Protein AF-A0A921LMW5-F1 (afdb_monomer_lite)

Secondary structure (DSSP, 8-state):
--GGG-EEEEEEE--GGGHHHHHHHHHHHHHHHHHHHHHTS-SSSEEEEEEEE-SHHHHHHHHHHHHH-TTEEEEEEE-SS---GGGTHHHHHH--S-EEE----S-SS--SS--

Foldseek 3Di:
DALQLAEEEEEEADACVVPDVVQVVSLVLSQVVQVVVQVVVPDRYGYHYDDHDHALVVLLVVQVVLVPDPRHQYYEYEHQDDHPCVSNVNSVVSHPHDYHYDDDYSDPDDDPPDD

Organism: NCBI:txid214851

Radius of gyration: 14.69 Å; chains: 1; bounding box: 36×34×36 Å

Sequence (115 aa):
MRMQDYEFWFVVGSQFLYGPEVLETVAKRAAEMTEVLNASGNLPCKIVYKVTAKTNKEIADVVREANYDPRCAGIITWCHTFSPSKMWINGFVDLQKPYCHFATQYNREIPNEEI

Structure (mmCIF, N/CA/C/O backbone):
data_AF-A0A921LMW5-F1
#
_entry.id   AF-A0A921LMW5-F1
#
loop_
_atom_site.group_PDB
_atom_site.id
_atom_site.type_symbol
_atom_site.label_atom_id
_atom_site.label_alt_id
_atom_site.label_comp_id
_atom_site.label_asym_id
_atom_site.label_entity_id
_atom_site.label_seq_id
_atom_site.pdbx_PDB_ins_code
_atom_site.Cartn_x
_atom_site.Cartn_y
_atom_site.Cartn_z
_atom_site.occupancy
_atom_site.B_iso_or_equiv
_atom_site.auth_seq_id
_atom_site.auth_comp_id
_atom_site.auth_asym_id
_atom_site.auth_atom_id
_atom_site.pdbx_PDB_model_num
ATOM 1 N N . MET A 1 1 ? -16.188 -1.605 19.936 1.00 71.06 1 MET A N 1
ATOM 2 C CA . MET A 1 1 ? -15.777 -2.484 18.821 1.00 71.06 1 MET A CA 1
ATOM 3 C C . MET A 1 1 ? -14.735 -3.449 19.353 1.00 71.06 1 MET A C 1
ATOM 5 O O . MET A 1 1 ? -13.924 -3.040 20.180 1.00 71.06 1 MET A O 1
ATOM 9 N N . ARG A 1 2 ? -14.802 -4.719 18.960 1.00 89.38 2 ARG A N 1
ATOM 10 C CA . ARG A 1 2 ? -13.756 -5.714 19.234 1.00 89.38 2 ARG A CA 1
ATOM 11 C C . ARG A 1 2 ? -12.655 -5.570 18.186 1.00 89.38 2 ARG A C 1
ATOM 13 O O . ARG A 1 2 ? -12.900 -5.026 17.116 1.00 89.38 2 ARG A O 1
ATOM 20 N N . MET A 1 3 ? -11.459 -6.086 18.469 1.00 90.25 3 MET A N 1
ATOM 21 C CA . MET A 1 3 ? -10.329 -5.992 17.534 1.00 90.25 3 MET A CA 1
ATOM 22 C C . MET A 1 3 ? -10.657 -6.597 16.158 1.00 90.25 3 MET A C 1
ATOM 24 O O . MET A 1 3 ? -10.264 -6.046 15.140 1.00 90.25 3 MET A O 1
ATOM 28 N N . GLN A 1 4 ? -11.467 -7.658 16.114 1.00 92.06 4 GLN A N 1
ATOM 29 C CA . GLN A 1 4 ? -11.874 -8.316 14.867 1.00 92.06 4 GLN A CA 1
ATOM 30 C C . GLN A 1 4 ? -12.810 -7.468 13.987 1.00 92.06 4 GLN A C 1
ATOM 32 O O . GLN A 1 4 ? -12.991 -7.794 12.817 1.00 92.06 4 GLN A O 1
ATOM 37 N N . ASP A 1 5 ? -13.403 -6.401 14.534 1.00 94.31 5 ASP A N 1
ATOM 38 C CA . ASP A 1 5 ? -14.272 -5.484 13.787 1.00 94.31 5 ASP A CA 1
ATOM 39 C C . ASP A 1 5 ? -13.455 -4.412 13.022 1.00 94.31 5 ASP A C 1
ATOM 41 O O . ASP A 1 5 ? -14.027 -3.631 12.258 1.00 94.31 5 ASP A O 1
ATOM 45 N N . TYR A 1 6 ? -12.135 -4.358 13.244 1.00 97.75 6 TYR A N 1
ATOM 46 C CA . TYR A 1 6 ? -11.202 -3.447 12.583 1.00 97.75 6 TYR A CA 1
ATOM 47 C C . TYR A 1 6 ? -10.441 -4.115 11.432 1.00 97.75 6 TYR A C 1
ATOM 49 O O . TYR A 1 6 ? -10.390 -5.338 11.295 1.00 97.75 6 TYR A O 1
ATOM 57 N N . GLU A 1 7 ? -9.820 -3.279 10.608 1.00 97.94 7 GLU A N 1
ATOM 58 C CA . GLU A 1 7 ? -9.005 -3.669 9.464 1.00 97.94 7 GLU A CA 1
ATOM 59 C C . GLU A 1 7 ? -7.742 -2.801 9.407 1.00 97.94 7 GLU A C 1
ATOM 61 O O . GLU A 1 7 ? -7.799 -1.5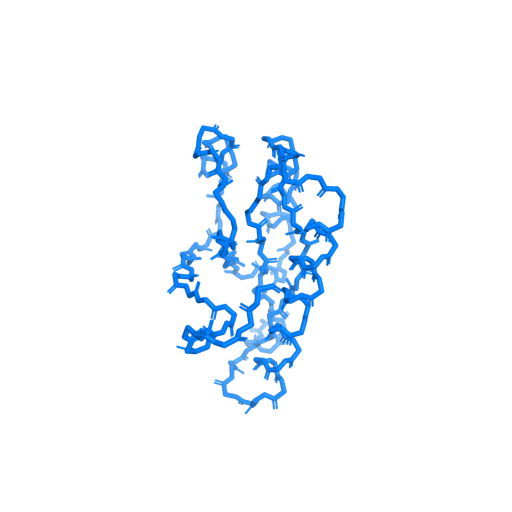91 9.658 1.00 97.94 7 GLU A O 1
ATOM 66 N N . PHE A 1 8 ? -6.614 -3.394 9.019 1.00 98.38 8 PHE A N 1
ATOM 67 C CA . PHE A 1 8 ? -5.426 -2.647 8.598 1.00 98.38 8 PHE A CA 1
ATOM 68 C C . PHE A 1 8 ? -5.363 -2.586 7.078 1.00 98.38 8 PHE A C 1
ATOM 70 O O . PHE A 1 8 ? -5.542 -3.592 6.394 1.00 98.38 8 PHE A O 1
ATOM 77 N N . TRP A 1 9 ? -5.109 -1.405 6.529 1.00 98.75 9 TRP A N 1
ATOM 78 C CA . TRP A 1 9 ? -5.079 -1.208 5.084 1.00 98.75 9 TRP A CA 1
ATOM 79 C C . TRP A 1 9 ? -3.669 -1.384 4.546 1.00 98.75 9 TRP A C 1
ATOM 81 O O . TRP A 1 9 ? -2.753 -0.688 4.970 1.00 98.75 9 TRP A O 1
ATOM 91 N N . PHE A 1 10 ? -3.505 -2.297 3.595 1.00 98.75 10 PHE A N 1
ATOM 92 C CA . PHE A 1 10 ? -2.241 -2.557 2.923 1.00 98.75 10 PHE A CA 1
ATOM 93 C C . PHE A 1 10 ? -2.160 -1.752 1.627 1.00 98.75 10 PHE A C 1
ATOM 95 O O . PHE A 1 10 ? -2.922 -1.978 0.680 1.00 98.75 10 PHE A O 1
ATOM 102 N N . VAL A 1 11 ? -1.248 -0.781 1.605 1.00 98.62 11 VAL A N 1
ATOM 103 C CA . VAL A 1 11 ? -1.040 0.155 0.494 1.00 98.62 11 VAL A CA 1
ATOM 104 C C . VAL A 1 11 ? 0.349 -0.075 -0.089 1.00 98.62 11 VAL A C 1
ATOM 106 O O . VAL A 1 11 ? 1.359 0.052 0.601 1.00 98.62 11 VAL A O 1
ATOM 109 N N . VAL A 1 12 ? 0.414 -0.403 -1.375 1.00 98.56 12 VAL A N 1
ATOM 110 C CA . VAL A 1 12 ? 1.674 -0.742 -2.042 1.00 98.56 12 VAL A CA 1
ATOM 111 C C . VAL A 1 12 ? 2.189 0.440 -2.847 1.00 98.56 12 VAL A C 1
ATOM 113 O O . VAL A 1 12 ? 1.436 1.073 -3.582 1.00 98.56 12 VAL A O 1
ATOM 116 N N . GLY A 1 13 ? 3.474 0.754 -2.709 1.00 97.94 13 GLY A N 1
ATOM 117 C CA . GLY A 1 13 ? 4.127 1.834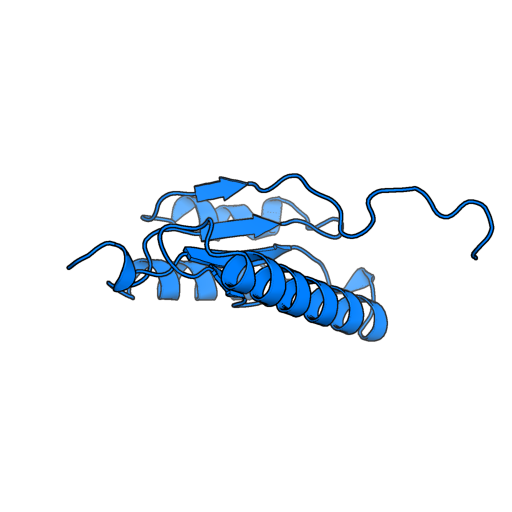 -3.442 1.00 97.94 13 GLY A CA 1
ATOM 118 C C . GLY A 1 13 ? 4.751 1.383 -4.757 1.00 97.94 13 GLY A C 1
ATOM 119 O O . GLY A 1 13 ? 5.516 0.416 -4.797 1.00 97.94 13 GLY A O 1
ATOM 120 N N . SER A 1 14 ? 4.466 2.126 -5.827 1.00 97.75 14 SER A N 1
ATOM 121 C CA . SER A 1 14 ? 5.118 1.986 -7.130 1.00 97.75 14 SER A CA 1
ATOM 122 C C . SER A 1 14 ? 5.153 3.320 -7.900 1.00 97.75 14 SER A C 1
ATOM 124 O O . SER A 1 14 ? 5.043 4.389 -7.292 1.00 97.75 14 SER A O 1
ATOM 126 N N . GLN A 1 15 ? 5.365 3.265 -9.218 1.00 96.94 15 GLN A N 1
ATOM 127 C CA . GLN A 1 15 ? 5.340 4.382 -10.171 1.00 96.94 15 GLN A CA 1
ATOM 128 C C . GLN A 1 15 ? 5.082 3.865 -11.598 1.00 96.94 15 GLN A C 1
ATOM 130 O O . GLN A 1 15 ? 5.376 2.715 -11.916 1.00 96.94 15 GLN A O 1
ATOM 135 N N . PHE A 1 16 ? 4.586 4.727 -12.488 1.00 95.81 16 PHE A N 1
ATOM 136 C CA . PHE A 1 16 ? 4.241 4.334 -13.863 1.00 95.81 16 PHE A CA 1
ATOM 137 C C . PHE A 1 16 ? 5.427 3.934 -14.748 1.00 95.81 16 PHE A C 1
ATOM 139 O O . PHE A 1 16 ? 5.221 3.241 -15.740 1.00 95.81 16 PHE A O 1
ATOM 146 N N . LEU A 1 17 ? 6.659 4.320 -14.392 1.00 96.81 17 LEU A N 1
ATOM 147 C CA . LEU A 1 17 ? 7.861 4.001 -15.176 1.00 96.81 17 LEU A CA 1
ATOM 148 C C . LEU A 1 17 ? 8.100 2.493 -15.351 1.00 96.81 17 LEU A C 1
ATOM 150 O O . LEU A 1 17 ? 8.817 2.100 -16.263 1.00 96.81 17 LEU A O 1
ATOM 154 N N . TYR A 1 18 ? 7.499 1.659 -14.501 1.00 94.75 18 TYR A N 1
ATOM 155 C CA . TYR A 1 18 ? 7.637 0.206 -14.566 1.00 94.75 18 TYR A CA 1
ATOM 156 C C . TYR A 1 18 ? 6.739 -0.473 -15.610 1.00 94.75 18 TYR A C 1
ATOM 158 O O . TYR A 1 18 ? 6.938 -1.648 -15.898 1.00 94.75 18 TYR A O 1
ATOM 166 N N . GLY A 1 19 ? 5.774 0.243 -16.194 1.00 96.75 19 GLY A N 1
ATOM 167 C CA . GLY A 1 19 ? 4.851 -0.322 -17.177 1.00 96.75 19 GLY A CA 1
ATOM 168 C C . GLY A 1 19 ? 3.737 -1.195 -16.570 1.00 96.75 19 GLY A C 1
ATOM 169 O O . GLY A 1 19 ? 3.790 -1.573 -15.397 1.00 96.75 19 GLY A O 1
ATOM 170 N N . PRO A 1 20 ? 2.684 -1.485 -17.353 1.00 96.56 20 PRO A N 1
ATOM 171 C CA . PRO A 1 20 ? 1.473 -2.141 -16.860 1.00 96.56 20 PRO A CA 1
ATOM 172 C C . PRO A 1 20 ? 1.714 -3.571 -16.356 1.00 96.56 20 PRO A C 1
ATOM 174 O O . PRO A 1 20 ? 1.240 -3.902 -15.276 1.00 96.56 20 PRO A O 1
ATOM 177 N N . GLU A 1 21 ? 2.511 -4.380 -17.058 1.00 97.25 21 GLU A N 1
ATOM 178 C CA . GLU A 1 21 ? 2.774 -5.784 -16.690 1.00 97.25 21 GLU A CA 1
AT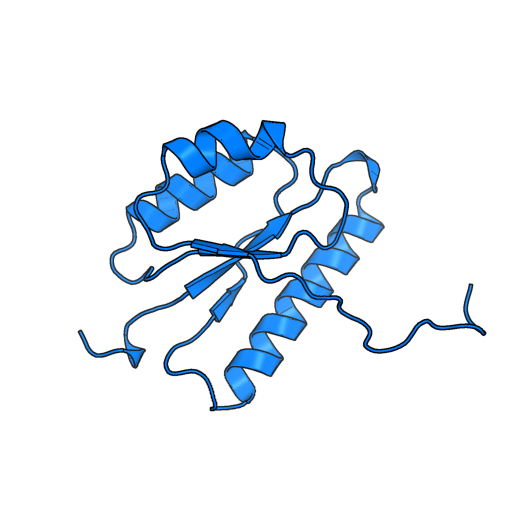OM 179 C C . GLU A 1 21 ? 3.445 -5.918 -15.311 1.00 97.25 21 GLU A C 1
ATOM 181 O O . GLU A 1 21 ? 3.080 -6.766 -14.487 1.00 97.25 21 GLU A O 1
ATOM 186 N N . VAL A 1 22 ? 4.401 -5.031 -15.007 1.00 96.12 22 VAL A N 1
ATOM 187 C CA . VAL A 1 22 ? 5.055 -4.999 -13.691 1.00 96.12 22 VAL A CA 1
ATOM 188 C C . VAL A 1 22 ? 4.068 -4.549 -12.618 1.00 96.12 22 VAL A C 1
ATOM 190 O O . VAL A 1 22 ? 4.035 -5.129 -11.534 1.00 96.12 22 VAL A O 1
ATOM 193 N N . LEU A 1 23 ? 3.232 -3.548 -12.905 1.00 97.19 23 LEU A N 1
ATOM 194 C CA . LEU A 1 23 ? 2.220 -3.062 -11.964 1.00 97.19 23 LEU A CA 1
ATOM 195 C C . LEU A 1 23 ? 1.153 -4.124 -11.661 1.00 97.19 23 LEU A C 1
ATOM 197 O O . LEU A 1 23 ? 0.727 -4.240 -10.511 1.00 97.19 23 LEU A O 1
ATOM 201 N N . GLU A 1 24 ? 0.758 -4.922 -12.652 1.00 97.56 24 GLU A N 1
ATOM 202 C CA . GLU A 1 24 ? -0.130 -6.076 -12.476 1.00 97.56 24 GLU A CA 1
ATOM 203 C C . GLU A 1 24 ? 0.519 -7.153 -11.605 1.00 97.56 24 GLU A C 1
ATOM 205 O O . GLU A 1 24 ? -0.103 -7.652 -10.665 1.00 97.56 24 GLU A O 1
ATOM 210 N N . THR A 1 25 ? 1.798 -7.454 -11.844 1.00 97.69 25 THR A N 1
ATOM 211 C CA . THR A 1 25 ? 2.564 -8.404 -11.024 1.00 97.69 25 THR A CA 1
ATOM 212 C C . THR A 1 25 ? 2.657 -7.941 -9.569 1.00 97.69 25 THR A C 1
ATOM 214 O O . THR A 1 25 ? 2.419 -8.725 -8.649 1.00 97.69 25 THR A O 1
ATOM 217 N N . VAL A 1 26 ? 2.956 -6.659 -9.341 1.00 97.62 26 VAL A N 1
ATOM 218 C CA . VAL A 1 26 ? 3.015 -6.060 -7.999 1.00 97.62 26 VAL A CA 1
ATOM 219 C C . VAL A 1 26 ? 1.655 -6.150 -7.305 1.00 97.62 26 VAL A C 1
ATOM 221 O O . VAL A 1 26 ? 1.593 -6.563 -6.146 1.00 97.62 26 VAL A O 1
ATOM 224 N N . ALA A 1 27 ? 0.565 -5.827 -8.007 1.00 97.88 27 ALA A N 1
ATOM 225 C CA . ALA A 1 27 ? -0.786 -5.916 -7.462 1.00 97.88 27 ALA A CA 1
ATOM 226 C C . ALA A 1 27 ? -1.175 -7.359 -7.100 1.00 97.88 27 ALA A C 1
ATOM 228 O O . ALA A 1 27 ? -1.740 -7.587 -6.030 1.00 97.88 27 ALA A O 1
ATOM 229 N N . LYS A 1 28 ? -0.828 -8.336 -7.950 1.00 98.31 28 LYS A N 1
ATOM 230 C CA . LYS A 1 28 ? -1.066 -9.763 -7.689 1.00 98.31 28 LYS A CA 1
ATOM 231 C C . LYS A 1 28 ? -0.326 -10.231 -6.436 1.00 98.31 28 LYS A C 1
ATOM 233 O O . LYS A 1 28 ? -0.937 -10.831 -5.557 1.00 98.31 28 LYS A O 1
ATOM 238 N N . ARG A 1 29 ? 0.965 -9.904 -6.325 1.00 98.19 29 ARG A N 1
ATOM 239 C CA . ARG A 1 29 ? 1.793 -10.247 -5.157 1.00 98.19 29 ARG A CA 1
ATOM 240 C C . ARG A 1 29 ? 1.263 -9.612 -3.874 1.00 98.19 29 ARG A C 1
ATOM 242 O O . ARG A 1 29 ? 1.226 -10.264 -2.839 1.00 98.19 29 ARG A O 1
ATOM 249 N N . ALA A 1 30 ? 0.820 -8.358 -3.943 1.00 98.25 30 ALA A N 1
ATOM 250 C CA . ALA A 1 30 ? 0.226 -7.663 -2.806 1.00 98.25 30 ALA A CA 1
ATOM 251 C C . ALA A 1 30 ? -1.049 -8.354 -2.303 1.00 98.25 30 ALA A C 1
ATOM 253 O O . ALA A 1 30 ? -1.194 -8.562 -1.099 1.00 98.25 30 ALA A O 1
ATOM 254 N N . ALA A 1 31 ? -1.947 -8.728 -3.220 1.00 98.31 31 ALA A N 1
ATOM 255 C CA . ALA A 1 31 ? -3.174 -9.442 -2.886 1.00 98.31 31 ALA A CA 1
ATOM 256 C C . ALA A 1 31 ? -2.862 -10.796 -2.230 1.00 98.31 31 ALA A C 1
ATOM 258 O O . ALA A 1 31 ? -3.310 -11.046 -1.110 1.00 98.31 31 ALA A O 1
ATOM 259 N N . GLU A 1 32 ? -2.003 -11.601 -2.860 1.00 98.38 32 GLU A N 1
ATOM 260 C CA . GLU A 1 32 ? -1.575 -12.906 -2.345 1.00 98.38 32 GLU A CA 1
ATOM 261 C C . GLU A 1 32 ? -0.956 -12.799 -0.943 1.00 98.38 32 GLU A C 1
ATOM 263 O O . GLU A 1 32 ? -1.330 -13.541 -0.037 1.00 98.38 32 GLU A O 1
ATOM 268 N N . MET A 1 33 ? -0.062 -11.829 -0.717 1.00 97.94 33 MET A N 1
ATOM 269 C CA . MET A 1 33 ? 0.531 -11.603 0.604 1.00 97.94 33 MET A CA 1
ATOM 270 C C . MET A 1 33 ? -0.533 -11.315 1.664 1.00 97.94 33 MET A C 1
ATOM 272 O O . MET A 1 33 ? -0.468 -11.875 2.758 1.00 97.94 33 MET A O 1
ATOM 276 N N . 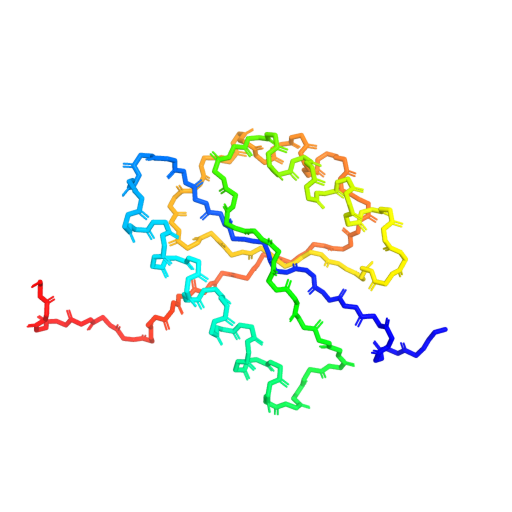THR A 1 34 ? -1.522 -10.466 1.365 1.00 97.56 34 THR A N 1
ATOM 277 C CA . THR A 1 34 ? -2.597 -10.181 2.327 1.00 97.56 34 THR A CA 1
ATOM 278 C C . THR A 1 34 ? -3.481 -11.396 2.595 1.00 97.56 34 THR A C 1
ATOM 280 O O . THR A 1 34 ? -3.861 -11.617 3.743 1.00 97.56 34 THR A O 1
ATOM 283 N N . GLU A 1 35 ? -3.762 -12.221 1.585 1.00 98.06 35 GLU A N 1
ATOM 284 C CA . GLU A 1 35 ? -4.518 -13.467 1.747 1.00 98.06 35 GLU A CA 1
ATOM 285 C C . GLU A 1 35 ? -3.780 -14.456 2.651 1.00 98.06 35 GLU A C 1
ATOM 287 O O . GLU A 1 35 ? -4.352 -14.929 3.634 1.00 98.06 35 GLU A O 1
ATOM 292 N N . VAL A 1 36 ? -2.496 -14.707 2.383 1.00 97.75 36 VAL A N 1
ATOM 293 C CA . VAL A 1 36 ? -1.660 -15.620 3.178 1.00 97.75 36 VAL A CA 1
ATOM 294 C C . VAL A 1 36 ? -1.519 -15.126 4.620 1.00 97.75 36 VAL A C 1
ATOM 296 O O . VAL A 1 36 ? -1.684 -15.903 5.564 1.00 97.75 36 VAL A O 1
ATOM 299 N N . LEU A 1 37 ? -1.262 -13.829 4.816 1.00 96.94 37 LEU A N 1
ATOM 300 C CA . LEU A 1 37 ? -1.151 -13.234 6.151 1.00 96.94 37 LEU A CA 1
ATOM 301 C C . LEU A 1 37 ? -2.459 -13.363 6.940 1.00 96.94 37 LEU A C 1
ATOM 303 O O . LEU A 1 37 ? -2.426 -13.732 8.114 1.00 96.94 37 LEU A O 1
ATOM 307 N N . ASN A 1 38 ? -3.606 -13.128 6.301 1.00 97.56 38 ASN A N 1
ATOM 308 C CA . ASN A 1 38 ? -4.915 -13.299 6.933 1.00 97.56 38 ASN A CA 1
ATOM 309 C C . ASN A 1 38 ? -5.224 -14.767 7.252 1.00 97.56 38 ASN A C 1
ATOM 311 O O . ASN A 1 38 ? -5.732 -15.064 8.333 1.00 97.56 38 ASN A O 1
ATOM 315 N N . ALA A 1 39 ? -4.895 -15.689 6.343 1.00 97.56 39 ALA A N 1
ATOM 316 C CA . ALA A 1 39 ? -5.118 -17.122 6.523 1.00 97.56 39 ALA A CA 1
ATOM 317 C C . ALA A 1 39 ? -4.250 -17.732 7.636 1.00 97.56 39 ALA A C 1
ATOM 319 O O . ALA A 1 39 ? -4.602 -18.776 8.180 1.00 97.56 39 ALA A O 1
ATOM 320 N N . SER A 1 40 ? -3.146 -17.075 8.014 1.00 96.25 40 SER A N 1
ATOM 321 C CA . SER A 1 40 ? -2.250 -17.553 9.074 1.00 96.25 40 SER A CA 1
ATOM 322 C C . SER A 1 40 ? -2.910 -17.670 10.453 1.00 96.25 40 SER A C 1
ATOM 324 O O . SER A 1 40 ? -2.396 -18.386 11.307 1.00 96.25 40 SER A O 1
ATOM 326 N N . GLY A 1 41 ? -4.003 -16.936 10.706 1.00 93.00 41 GLY A N 1
ATOM 327 C CA . GLY A 1 41 ? -4.666 -16.884 12.015 1.00 93.00 41 GLY A CA 1
ATOM 328 C C . GLY A 1 41 ? -3.861 -16.184 13.121 1.00 93.00 41 GLY A C 1
ATOM 329 O O . GLY A 1 41 ? -4.350 -16.053 14.239 1.00 93.00 41 GLY A O 1
ATOM 330 N N . ASN A 1 42 ? -2.652 -15.700 12.818 1.00 95.06 42 ASN A N 1
ATOM 331 C CA . ASN A 1 42 ? -1.752 -15.071 13.790 1.00 95.06 42 ASN A CA 1
ATOM 332 C C . ASN A 1 42 ? -2.031 -13.577 13.995 1.00 95.06 42 ASN A C 1
ATOM 334 O O . ASN A 1 42 ? -1.469 -12.956 14.898 1.00 95.06 42 ASN A O 1
ATOM 338 N N . LEU A 1 43 ? -2.864 -12.981 13.140 1.00 94.50 43 LEU A N 1
ATOM 339 C CA . LEU A 1 43 ? -3.177 -11.561 13.184 1.00 94.50 43 LEU A CA 1
ATOM 340 C C . LEU A 1 43 ? -4.465 -11.311 13.979 1.00 94.50 43 LEU A C 1
ATOM 342 O O . LEU A 1 43 ? -5.451 -12.025 13.802 1.00 94.50 43 LEU A O 1
ATOM 346 N N . PRO A 1 44 ? -4.502 -10.269 14.828 1.00 93.44 44 PRO A N 1
ATOM 347 C CA . PRO A 1 44 ? -5.662 -9.990 15.674 1.00 93.44 44 PRO A CA 1
ATOM 348 C C . PRO A 1 44 ? -6.857 -9.408 14.895 1.00 93.44 44 PRO A C 1
ATOM 350 O O . PRO A 1 44 ? -7.969 -9.347 15.425 1.00 93.44 44 PRO A O 1
ATOM 353 N N . CYS A 1 45 ? -6.628 -8.967 13.656 1.00 95.38 45 CYS A N 1
ATOM 354 C CA . CYS A 1 45 ? -7.627 -8.501 12.701 1.00 95.38 45 CYS A CA 1
ATOM 355 C C . CYS A 1 45 ? -7.086 -8.629 11.268 1.00 95.38 45 CYS A C 1
ATOM 357 O O . CYS A 1 45 ? -5.905 -8.926 11.069 1.00 95.38 45 CYS A O 1
ATOM 359 N N . LYS A 1 46 ? -7.952 -8.429 10.270 1.00 97.06 46 LYS A N 1
ATOM 360 C CA . LYS A 1 46 ? -7.592 -8.641 8.865 1.00 97.06 46 LYS A CA 1
ATOM 361 C C . LYS A 1 46 ? -6.802 -7.472 8.273 1.00 97.06 46 LYS A C 1
ATOM 363 O O . LYS A 1 46 ? -7.041 -6.304 8.588 1.00 97.06 46 LYS A O 1
ATOM 368 N N . ILE A 1 47 ? -5.915 -7.802 7.346 1.00 98.00 47 ILE A N 1
ATOM 369 C CA . ILE A 1 47 ? -5.215 -6.875 6.463 1.00 98.00 47 ILE A CA 1
ATOM 370 C C . ILE A 1 47 ? -5.951 -6.837 5.119 1.00 98.00 47 ILE A C 1
ATOM 372 O O . ILE A 1 47 ? -6.251 -7.881 4.545 1.00 98.00 47 ILE A O 1
ATOM 376 N N . VAL A 1 48 ? -6.237 -5.648 4.595 1.00 98.38 48 VAL A N 1
ATOM 377 C CA . VAL A 1 48 ? -6.972 -5.467 3.335 1.00 98.38 48 VAL A CA 1
ATOM 378 C C . VAL A 1 48 ? -6.104 -4.724 2.334 1.00 98.38 48 VAL A C 1
ATOM 380 O O . VAL A 1 48 ? -5.773 -3.559 2.548 1.00 98.38 48 VAL A O 1
ATOM 383 N N . TYR A 1 49 ? -5.750 -5.379 1.227 1.00 98.62 49 TYR A N 1
ATOM 384 C CA . TYR A 1 49 ? -5.093 -4.719 0.102 1.00 98.62 49 TYR A CA 1
ATOM 385 C C . TYR A 1 49 ? -6.022 -3.670 -0.521 1.00 98.62 49 TYR A C 1
ATOM 387 O O . TYR A 1 49 ? -7.161 -3.967 -0.884 1.00 98.62 49 TYR A O 1
ATOM 395 N N . LYS A 1 50 ? -5.541 -2.426 -0.619 1.00 98.44 50 LYS A N 1
ATOM 396 C CA . LYS A 1 50 ? -6.329 -1.289 -1.119 1.00 98.44 50 LYS A CA 1
ATOM 397 C C . LYS A 1 50 ? -5.922 -0.861 -2.515 1.00 98.44 50 LYS A C 1
ATOM 399 O O . LYS A 1 50 ? -6.776 -0.696 -3.378 1.00 98.44 50 LYS A O 1
ATOM 404 N N . VAL A 1 51 ? -4.630 -0.618 -2.717 1.00 98.00 51 VAL A N 1
ATOM 405 C CA . VAL A 1 51 ? -4.123 -0.048 -3.965 1.00 98.00 51 VAL A CA 1
ATOM 406 C C . VAL A 1 51 ? -2.621 -0.272 -4.092 1.00 98.00 51 VAL A C 1
ATOM 408 O O . VAL A 1 51 ? -1.888 -0.234 -3.102 1.00 98.00 51 VAL A O 1
ATOM 411 N N . THR A 1 52 ? -2.164 -0.455 -5.328 1.00 98.12 52 THR A N 1
ATOM 412 C CA . THR A 1 52 ? -0.779 -0.179 -5.721 1.00 98.12 52 THR A CA 1
ATOM 413 C C . THR A 1 52 ? -0.746 1.253 -6.237 1.00 98.12 52 THR A C 1
ATOM 415 O O . THR A 1 52 ? -1.202 1.510 -7.351 1.00 98.12 52 THR A O 1
ATOM 418 N N . ALA A 1 53 ? -0.303 2.193 -5.407 1.00 97.75 53 ALA A N 1
ATOM 419 C CA . ALA A 1 53 ? -0.317 3.621 -5.694 1.00 97.75 53 ALA A CA 1
ATOM 420 C C . ALA A 1 53 ? 0.915 4.038 -6.509 1.00 97.75 53 ALA A C 1
ATOM 422 O O . ALA A 1 53 ? 2.042 3.628 -6.219 1.00 97.75 53 ALA A O 1
ATOM 423 N N . LYS A 1 54 ? 0.693 4.870 -7.528 1.00 97.56 54 LYS A N 1
ATOM 424 C CA . LYS A 1 54 ? 1.710 5.359 -8.472 1.00 97.56 54 LYS A CA 1
ATOM 425 C C . LYS A 1 54 ? 1.770 6.885 -8.535 1.00 97.56 54 LYS A C 1
ATOM 427 O O . LYS A 1 54 ? 2.642 7.427 -9.208 1.00 97.56 54 LYS A O 1
ATOM 432 N N . THR A 1 55 ? 0.843 7.574 -7.870 1.00 97.81 55 THR A N 1
ATOM 433 C CA . THR A 1 55 ? 0.701 9.033 -7.890 1.00 97.81 55 THR A CA 1
ATOM 434 C C . THR A 1 55 ? 0.435 9.604 -6.503 1.00 97.81 55 THR A C 1
ATOM 436 O O . THR A 1 55 ? -0.124 8.937 -5.635 1.00 97.81 55 THR A O 1
ATOM 439 N N . ASN A 1 56 ? 0.757 10.889 -6.318 1.00 97.38 56 ASN A N 1
ATOM 440 C CA . ASN A 1 56 ? 0.397 11.636 -5.108 1.00 97.38 56 ASN A CA 1
ATOM 441 C C . ASN A 1 56 ? -1.122 11.629 -4.860 1.00 97.38 56 ASN A C 1
ATOM 443 O O . ASN A 1 56 ? -1.552 11.452 -3.725 1.00 97.38 56 ASN A O 1
ATOM 447 N N . LYS A 1 57 ? -1.931 11.735 -5.926 1.00 97.75 57 LYS A N 1
ATOM 448 C CA . LYS A 1 57 ? -3.394 11.716 -5.826 1.00 97.75 57 LYS A CA 1
ATOM 449 C C . LYS A 1 57 ? -3.928 10.387 -5.288 1.00 97.75 57 LYS A C 1
ATOM 451 O O . LYS A 1 57 ? -4.726 10.413 -4.362 1.00 97.75 57 LYS A O 1
ATOM 456 N N . GLU A 1 58 ? -3.478 9.249 -5.820 1.00 98.12 58 GLU A N 1
ATOM 457 C CA . GLU A 1 58 ? -3.904 7.929 -5.323 1.00 98.12 58 GLU A CA 1
ATOM 458 C C . GLU A 1 58 ? -3.540 7.740 -3.842 1.00 98.12 58 GLU A C 1
ATOM 460 O O . GLU A 1 58 ? -4.337 7.197 -3.079 1.00 98.12 58 GLU A O 1
ATOM 465 N N . ILE A 1 59 ? -2.363 8.224 -3.423 1.00 98.44 59 ILE A N 1
ATOM 466 C CA . ILE A 1 59 ? -1.922 8.171 -2.021 1.00 98.44 59 ILE A CA 1
ATOM 467 C C . ILE A 1 59 ? -2.804 9.071 -1.139 1.00 98.44 59 ILE A C 1
ATOM 469 O O . ILE A 1 59 ? -3.260 8.645 -0.080 1.00 98.44 59 ILE A O 1
ATOM 473 N N . ALA A 1 60 ? -3.076 10.304 -1.568 1.00 98.19 60 ALA A N 1
ATOM 474 C CA . ALA A 1 60 ? -3.938 11.225 -0.830 1.00 98.19 60 ALA A CA 1
ATOM 475 C C . ALA A 1 60 ? -5.379 10.696 -0.718 1.00 98.19 60 ALA A C 1
ATOM 477 O O . ALA A 1 60 ? -5.991 10.779 0.346 1.00 98.19 60 ALA A O 1
ATOM 478 N N . ASP A 1 61 ? -5.909 10.102 -1.790 1.00 98.44 61 ASP A N 1
ATOM 479 C CA . ASP A 1 61 ? -7.252 9.527 -1.809 1.00 98.44 61 ASP A CA 1
ATOM 480 C C . ASP A 1 61 ? -7.374 8.341 -0.841 1.00 98.44 61 ASP A C 1
ATOM 482 O O . ASP A 1 61 ? -8.310 8.318 -0.039 1.00 98.44 61 ASP A O 1
ATOM 486 N N . VAL A 1 62 ? -6.411 7.407 -0.834 1.00 98.50 62 VAL A N 1
ATOM 487 C CA . VAL A 1 62 ? -6.452 6.267 0.100 1.00 98.50 62 VAL A CA 1
ATOM 488 C C . VAL A 1 62 ? -6.266 6.703 1.554 1.00 98.50 62 VAL A C 1
ATOM 490 O O . VAL A 1 62 ? -6.916 6.145 2.435 1.00 98.50 62 VAL A O 1
A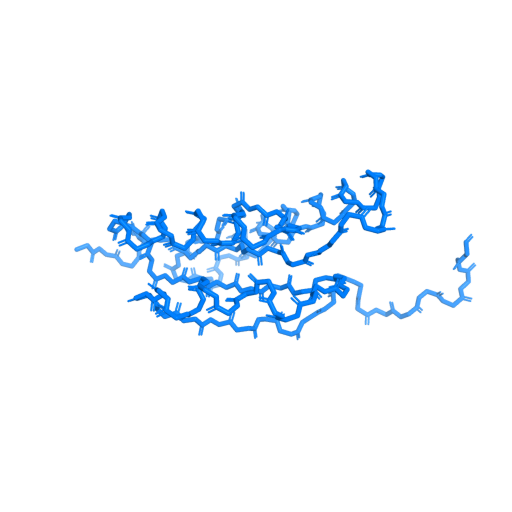TOM 493 N N . VAL A 1 63 ? -5.446 7.725 1.828 1.00 98.69 63 VAL A N 1
ATOM 494 C CA . VAL A 1 63 ? -5.316 8.288 3.183 1.00 98.69 63 VAL A CA 1
ATOM 495 C C . VAL A 1 63 ? -6.614 8.955 3.629 1.00 98.69 63 VAL A C 1
ATOM 497 O O . VAL A 1 63 ? -7.077 8.712 4.743 1.00 98.69 63 VAL A O 1
ATOM 500 N N . ARG A 1 64 ? -7.238 9.761 2.765 1.00 98.50 64 ARG A N 1
ATOM 501 C CA . ARG A 1 64 ? -8.525 10.405 3.056 1.00 98.50 64 ARG A CA 1
ATOM 502 C C . ARG A 1 64 ? -9.599 9.366 3.377 1.00 98.50 64 ARG A C 1
ATOM 504 O O . ARG A 1 64 ? -10.353 9.538 4.333 1.00 98.50 64 ARG A O 1
ATOM 511 N N . GLU A 1 65 ? -9.665 8.289 2.599 1.00 98.62 65 GLU A N 1
ATOM 512 C CA . GLU A 1 65 ? -10.573 7.170 2.859 1.00 98.62 65 GLU A CA 1
ATOM 513 C C . GLU A 1 65 ? -10.249 6.452 4.175 1.00 98.62 65 GLU A C 1
ATOM 515 O O . GLU A 1 65 ? -11.161 6.175 4.955 1.00 98.62 65 GLU A O 1
ATOM 520 N N . ALA A 1 66 ? -8.968 6.200 4.456 1.00 98.69 66 ALA A N 1
ATOM 521 C CA . ALA A 1 66 ? -8.529 5.551 5.687 1.00 98.69 66 ALA A CA 1
ATOM 522 C C . ALA A 1 66 ? -8.891 6.378 6.926 1.00 98.69 66 ALA A C 1
ATOM 524 O O . ALA A 1 66 ? -9.348 5.820 7.919 1.00 98.69 66 ALA A O 1
ATOM 525 N N . ASN A 1 67 ? -8.727 7.701 6.870 1.00 98.69 67 ASN A N 1
ATOM 526 C CA . ASN A 1 67 ? -9.109 8.600 7.957 1.00 98.69 67 ASN A CA 1
ATOM 527 C C . ASN A 1 67 ? -10.619 8.557 8.232 1.00 98.69 67 ASN A C 1
ATOM 529 O O . ASN A 1 67 ? -11.024 8.584 9.394 1.00 98.69 67 ASN A O 1
ATOM 533 N N . TYR A 1 68 ? -11.436 8.471 7.177 1.00 98.50 68 TYR A N 1
ATOM 534 C CA . TYR A 1 68 ? -12.894 8.503 7.282 1.00 98.50 68 TYR A CA 1
ATOM 535 C C . TYR A 1 68 ? -13.506 7.172 7.743 1.00 98.50 68 TYR A C 1
ATOM 537 O O . TYR A 1 68 ? -14.494 7.188 8.475 1.00 98.50 68 TYR A O 1
ATOM 545 N N . ASP A 1 69 ? -12.948 6.022 7.346 1.00 98.38 69 ASP A N 1
ATOM 546 C CA . ASP A 1 69 ? -13.514 4.719 7.719 1.00 98.38 69 ASP A CA 1
ATOM 547 C C . ASP A 1 69 ? -13.224 4.396 9.204 1.00 98.38 69 ASP A C 1
ATOM 549 O O . ASP A 1 69 ? -12.062 4.214 9.592 1.00 98.38 69 ASP A O 1
ATOM 553 N N . PRO A 1 70 ? -14.254 4.278 10.068 1.00 97.19 70 PRO A N 1
ATOM 554 C CA . PRO A 1 70 ? -14.058 3.954 11.480 1.00 97.19 70 PRO A CA 1
ATOM 555 C C . PRO A 1 70 ? -13.515 2.535 11.703 1.00 97.19 70 PRO A C 1
ATOM 557 O O . PRO A 1 70 ? -12.982 2.263 12.777 1.00 97.19 70 PRO A O 1
ATOM 560 N N . ARG A 1 71 ? -13.616 1.637 10.714 1.00 98.00 71 ARG A N 1
ATOM 561 C CA . ARG A 1 71 ? -13.044 0.282 10.768 1.00 98.00 71 ARG A CA 1
ATOM 562 C C . ARG A 1 71 ? -11.561 0.270 10.414 1.00 98.00 71 ARG A C 1
ATOM 564 O O . ARG A 1 71 ? -10.873 -0.674 10.784 1.00 98.00 71 ARG A O 1
ATOM 571 N N . CYS A 1 72 ? -11.047 1.299 9.735 1.00 98.31 72 CYS A N 1
ATOM 572 C CA . CYS A 1 72 ? -9.619 1.407 9.458 1.00 98.31 72 CYS A CA 1
ATOM 573 C C . CYS A 1 72 ? -8.864 1.773 10.745 1.00 98.31 72 CYS A C 1
ATOM 575 O O . CYS A 1 72 ? -8.986 2.888 11.275 1.00 98.31 72 CYS A O 1
ATOM 577 N N . ALA A 1 73 ? -8.086 0.815 11.249 1.00 98.00 73 ALA A N 1
ATOM 578 C CA . ALA A 1 73 ? -7.256 0.969 12.441 1.00 98.00 73 ALA A CA 1
ATOM 579 C C . ALA A 1 73 ? -5.843 1.486 12.130 1.00 98.00 73 ALA A C 1
ATOM 581 O O . ALA A 1 73 ? -5.145 1.923 13.042 1.00 98.00 73 ALA A O 1
ATOM 582 N N . GLY A 1 74 ? -5.418 1.464 10.866 1.00 98.38 74 GLY A N 1
ATOM 583 C CA . GLY A 1 74 ? -4.089 1.907 10.458 1.00 98.38 74 GLY A CA 1
ATOM 584 C C . GLY A 1 74 ? -3.758 1.547 9.016 1.00 98.38 74 GLY A C 1
ATOM 585 O O . GLY A 1 74 ? -4.433 0.724 8.393 1.00 98.38 74 GLY A O 1
ATOM 586 N N . ILE A 1 75 ? -2.686 2.149 8.507 1.00 98.69 75 ILE A N 1
ATOM 587 C CA . ILE A 1 75 ? -2.124 1.846 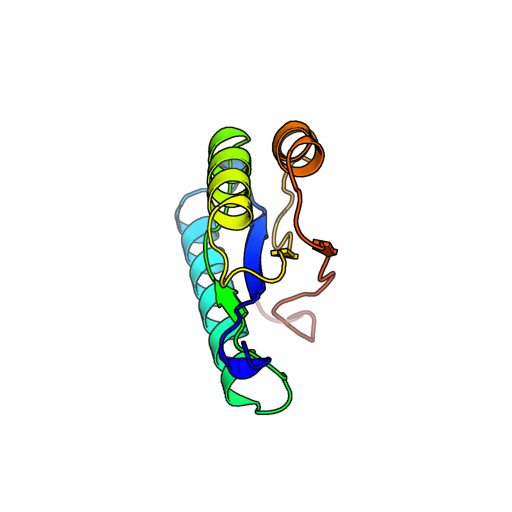7.190 1.00 98.69 75 ILE A CA 1
ATOM 588 C C . ILE A 1 75 ? -0.793 1.115 7.365 1.00 98.69 75 ILE A C 1
ATOM 590 O O . ILE A 1 75 ? 0.093 1.561 8.094 1.00 98.69 75 ILE A O 1
ATOM 594 N N . ILE A 1 76 ? -0.649 0.012 6.642 1.00 98.69 76 ILE A N 1
ATOM 595 C CA . ILE A 1 76 ? 0.600 -0.708 6.432 1.00 98.69 76 ILE A CA 1
ATOM 596 C C . ILE A 1 76 ? 1.043 -0.422 4.998 1.00 98.69 76 ILE A C 1
ATOM 598 O O . ILE A 1 76 ? 0.298 -0.691 4.055 1.00 98.69 76 ILE A O 1
ATOM 602 N N . THR A 1 77 ? 2.245 0.115 4.815 1.00 98.50 77 THR A N 1
ATOM 603 C CA . THR A 1 77 ? 2.813 0.325 3.481 1.00 98.50 77 THR A CA 1
ATOM 604 C C . THR A 1 77 ? 3.879 -0.699 3.148 1.00 98.50 77 THR A C 1
ATOM 606 O O . THR A 1 77 ? 4.657 -1.121 4.003 1.00 98.50 77 THR A O 1
ATOM 609 N N . TRP A 1 78 ? 3.946 -1.054 1.870 1.00 98.56 78 TRP A N 1
ATOM 610 C CA . TRP A 1 78 ? 5.040 -1.832 1.306 1.00 98.56 78 TRP A CA 1
ATOM 611 C C . TRP A 1 78 ? 5.464 -1.233 -0.032 1.00 98.56 78 TRP A C 1
ATOM 613 O O . TRP A 1 78 ? 4.711 -1.234 -1.005 1.00 98.56 78 TRP A O 1
ATOM 623 N N . CYS A 1 79 ? 6.679 -0.703 -0.104 1.00 96.12 79 CYS A N 1
ATOM 624 C CA . CYS A 1 79 ? 7.232 -0.175 -1.348 1.00 96.12 79 CYS A CA 1
ATOM 625 C C . CYS A 1 79 ? 7.913 -1.304 -2.131 1.00 96.12 79 CYS A C 1
ATOM 627 O O . CYS A 1 79 ? 9.134 -1.433 -2.091 1.00 96.12 79 CYS A O 1
ATOM 629 N N . HIS A 1 80 ? 7.118 -2.135 -2.820 1.00 90.56 80 HIS A N 1
ATOM 630 C CA . HIS A 1 80 ? 7.626 -3.275 -3.601 1.00 90.56 80 HIS A CA 1
ATOM 631 C C . HIS A 1 80 ? 8.624 -2.827 -4.680 1.00 90.56 80 HIS A C 1
ATOM 633 O O . HIS A 1 80 ? 9.623 -3.494 -4.948 1.00 90.56 80 HIS A O 1
ATOM 639 N N . THR A 1 81 ? 8.348 -1.695 -5.315 1.00 95.12 81 THR A N 1
ATOM 640 C CA . THR A 1 81 ? 9.250 -1.070 -6.285 1.00 95.12 81 THR A CA 1
ATOM 641 C C . THR A 1 81 ? 9.642 0.312 -5.778 1.00 95.12 81 THR A C 1
ATOM 643 O O . THR A 1 81 ? 9.084 0.794 -4.787 1.00 95.12 81 THR A O 1
ATOM 646 N N . PHE A 1 82 ? 10.582 0.985 -6.448 1.00 95.81 82 PHE A N 1
ATOM 647 C CA . PHE A 1 82 ? 10.899 2.356 -6.070 1.00 95.81 82 PHE A CA 1
ATOM 648 C C . PHE A 1 82 ? 9.670 3.247 -6.286 1.00 95.81 82 PHE A C 1
ATOM 650 O O . PHE A 1 82 ? 9.195 3.421 -7.407 1.00 95.81 82 PHE A O 1
ATOM 657 N N . SER A 1 83 ? 9.161 3.815 -5.195 1.00 95.56 83 SER A N 1
ATOM 658 C CA . SER A 1 83 ? 8.072 4.785 -5.199 1.00 95.56 83 SER A CA 1
ATOM 659 C C . SER A 1 83 ? 8.635 6.124 -4.723 1.00 95.56 83 SER A C 1
ATOM 661 O O . SER A 1 83 ? 8.987 6.240 -3.545 1.00 95.56 83 SER A O 1
ATOM 663 N N . PRO A 1 84 ? 8.788 7.129 -5.609 1.00 96.94 84 PRO A N 1
ATOM 664 C CA . PRO A 1 84 ? 9.347 8.426 -5.244 1.00 96.94 84 PRO A CA 1
ATOM 665 C C . PRO A 1 84 ? 8.681 9.028 -3.998 1.00 96.94 84 PRO A C 1
ATOM 667 O O . PRO A 1 84 ? 7.494 9.356 -4.002 1.00 96.94 84 PRO A O 1
ATOM 670 N N . SER A 1 85 ? 9.463 9.225 -2.933 1.00 96.50 85 SER A N 1
ATOM 671 C CA . SER A 1 85 ? 8.952 9.622 -1.611 1.00 96.50 85 SER A CA 1
ATOM 672 C C . SER A 1 85 ? 8.195 10.953 -1.614 1.00 96.50 85 SER A C 1
ATOM 674 O O . SER A 1 85 ? 7.265 11.132 -0.832 1.00 96.50 85 SER A O 1
ATOM 676 N N . LYS A 1 86 ? 8.509 11.866 -2.544 1.00 97.38 86 LYS A N 1
ATOM 677 C CA . LYS A 1 86 ? 7.773 13.131 -2.718 1.00 97.38 86 LYS A CA 1
ATOM 678 C C . LYS A 1 86 ? 6.284 12.934 -3.025 1.00 97.38 86 LYS A C 1
ATOM 680 O O . LYS A 1 86 ? 5.484 13.803 -2.691 1.00 97.38 86 LYS A O 1
ATOM 685 N N . MET A 1 87 ? 5.891 11.807 -3.624 1.00 97.38 87 MET A N 1
ATOM 686 C CA . MET A 1 87 ? 4.477 11.504 -3.877 1.00 97.38 87 MET A CA 1
ATOM 687 C C . MET A 1 87 ? 3.698 11.245 -2.585 1.00 97.38 87 MET A C 1
ATOM 689 O O . MET A 1 87 ? 2.499 11.485 -2.544 1.00 97.38 87 MET A O 1
ATOM 693 N N . TRP A 1 88 ? 4.381 10.807 -1.527 1.00 98.25 88 TRP A N 1
ATOM 694 C CA . TRP A 1 88 ? 3.770 10.416 -0.261 1.00 98.25 88 TRP A CA 1
ATOM 695 C C . TRP A 1 88 ? 3.609 11.564 0.733 1.00 98.25 88 TRP A C 1
ATOM 697 O O . TRP A 1 88 ? 2.858 11.418 1.690 1.00 98.25 88 TRP A O 1
ATOM 707 N N . ILE A 1 89 ? 4.288 12.698 0.514 1.00 97.56 89 ILE A N 1
ATOM 708 C CA . ILE A 1 89 ? 4.352 13.809 1.478 1.00 97.56 89 ILE A CA 1
ATOM 709 C C . ILE A 1 89 ? 2.953 14.266 1.893 1.00 97.56 89 ILE A C 1
ATOM 711 O O . ILE A 1 89 ? 2.651 14.255 3.079 1.00 97.56 89 ILE A O 1
ATOM 715 N N . ASN A 1 90 ? 2.091 14.610 0.932 1.00 95.69 90 ASN A N 1
ATOM 716 C CA . ASN A 1 90 ? 0.751 15.117 1.245 1.00 95.69 90 ASN A CA 1
ATOM 717 C C . ASN A 1 90 ? -0.091 14.063 1.974 1.00 95.69 90 ASN A C 1
ATOM 719 O O . ASN A 1 90 ? -0.716 14.365 2.981 1.00 95.69 90 ASN A O 1
ATOM 723 N N . GLY A 1 91 ? -0.033 12.807 1.518 1.00 97.44 91 GLY A N 1
ATOM 724 C CA . GLY A 1 91 ? -0.731 11.712 2.184 1.00 97.44 91 GLY A CA 1
ATOM 725 C C . GLY A 1 91 ? -0.276 11.521 3.630 1.00 97.44 91 GLY A C 1
ATOM 726 O O . GLY A 1 91 ? -1.107 11.385 4.513 1.00 97.44 91 GLY A O 1
ATOM 727 N N . PHE A 1 92 ? 1.026 11.546 3.913 1.00 97.62 92 PHE A N 1
ATOM 728 C CA . PHE A 1 92 ? 1.508 11.376 5.287 1.00 97.62 92 PHE A CA 1
ATOM 729 C C . PHE A 1 92 ? 1.294 12.601 6.174 1.00 97.62 92 PHE A C 1
ATOM 731 O O . PHE A 1 92 ? 1.100 12.427 7.372 1.00 97.62 92 PHE A O 1
ATOM 738 N N . VAL A 1 93 ? 1.288 13.812 5.611 1.00 98.06 93 VAL A N 1
ATOM 739 C CA . VAL A 1 93 ? 0.900 15.026 6.347 1.00 98.06 93 VAL A CA 1
ATOM 740 C C . VAL A 1 93 ? -0.554 14.932 6.818 1.00 98.06 93 VAL A C 1
ATOM 742 O O . VAL A 1 93 ? -0.845 15.296 7.955 1.00 98.06 93 VAL A O 1
ATOM 745 N N . ASP A 1 94 ? -1.441 14.394 5.980 1.00 97.88 94 ASP A N 1
ATOM 746 C CA . ASP A 1 94 ? -2.871 14.288 6.282 1.00 97.88 94 ASP A CA 1
ATOM 747 C C . ASP A 1 94 ? -3.251 13.007 7.046 1.00 97.88 94 ASP A C 1
ATOM 749 O O . ASP A 1 94 ? -4.400 12.857 7.466 1.00 97.88 94 ASP A O 1
ATOM 753 N N . LEU A 1 95 ? -2.334 12.052 7.229 1.00 98.56 95 LEU A N 1
ATOM 754 C CA . LEU A 1 95 ? -2.639 10.758 7.841 1.00 98.56 95 LEU A CA 1
ATOM 755 C C . LEU A 1 95 ? -2.913 10.899 9.347 1.00 98.56 95 LEU A C 1
ATOM 757 O O . LEU A 1 95 ? -2.046 11.278 10.127 1.00 98.56 95 LEU A O 1
ATOM 761 N N . GLN A 1 96 ? -4.120 10.514 9.767 1.00 98.62 96 GLN A N 1
ATOM 762 C CA . GLN A 1 96 ? -4.576 10.568 11.165 1.00 98.62 96 GLN A CA 1
ATOM 763 C C . GLN A 1 96 ? -4.649 9.181 11.819 1.00 98.62 96 GLN A C 1
ATOM 765 O O . GLN A 1 96 ? -5.092 9.042 12.960 1.00 98.62 96 GLN A O 1
ATOM 770 N N . LYS A 1 97 ? -4.246 8.136 11.090 1.00 98.38 97 LYS A N 1
ATOM 771 C CA . LYS A 1 97 ? -4.237 6.746 11.553 1.00 98.38 97 LYS A CA 1
ATOM 772 C C . LYS A 1 97 ? -2.799 6.270 11.790 1.00 98.38 97 LYS A C 1
ATOM 774 O O . LYS A 1 97 ? -1.887 6.750 11.118 1.00 98.38 97 LYS A O 1
ATOM 779 N N . PRO A 1 98 ? -2.577 5.304 12.699 1.00 98.31 98 PRO A N 1
ATOM 780 C CA . PRO A 1 98 ? -1.278 4.664 12.864 1.00 98.31 98 PRO A CA 1
ATOM 781 C C . PRO A 1 98 ? -0.697 4.153 11.542 1.00 98.31 98 PRO A C 1
ATOM 783 O O . PRO A 1 98 ? -1.414 3.622 10.690 1.00 98.31 98 PRO A O 1
ATOM 786 N N . TYR A 1 99 ? 0.618 4.300 11.406 1.00 98.19 99 TYR A N 1
ATOM 787 C CA . TYR A 1 99 ? 1.380 3.938 10.218 1.00 98.19 99 TYR A CA 1
ATOM 788 C C . TYR A 1 99 ? 2.415 2.861 10.543 1.00 98.19 99 TYR A C 1
ATOM 790 O O . TYR A 1 99 ? 3.146 2.971 11.528 1.00 98.19 99 TYR A O 1
ATOM 798 N N . CYS A 1 100 ? 2.520 1.854 9.680 1.00 98.31 100 CYS A N 1
ATOM 799 C CA . CYS A 1 100 ? 3.586 0.862 9.702 1.00 98.31 100 CYS A CA 1
ATOM 800 C C . CYS A 1 100 ? 4.234 0.768 8.317 1.00 98.31 100 CYS A C 1
ATOM 802 O O . CYS A 1 100 ? 3.553 0.499 7.331 1.00 98.31 100 CYS A O 1
ATOM 804 N N . HIS A 1 101 ? 5.554 0.938 8.245 1.00 98.50 101 HIS A N 1
ATOM 805 C CA . HIS A 1 101 ? 6.314 0.598 7.044 1.00 98.50 101 HIS A CA 1
ATOM 806 C C . HIS A 1 101 ? 6.753 -0.865 7.130 1.00 98.50 101 HIS A C 1
ATOM 808 O O . HIS A 1 101 ? 7.646 -1.199 7.911 1.00 98.50 101 HIS A O 1
ATOM 814 N N . PHE A 1 102 ? 6.166 -1.735 6.310 1.00 98.06 102 PHE A N 1
ATOM 815 C CA . PHE A 1 102 ? 6.573 -3.131 6.223 1.00 98.06 102 PHE A CA 1
ATOM 816 C C . PHE A 1 102 ? 7.701 -3.308 5.199 1.00 98.06 102 PHE A C 1
ATOM 818 O O . PHE A 1 102 ? 7.476 -3.566 4.015 1.00 98.06 102 PHE A O 1
ATOM 825 N N . ALA A 1 103 ? 8.938 -3.134 5.665 1.00 97.94 103 ALA A N 1
ATOM 826 C CA . ALA A 1 103 ? 10.142 -3.336 4.866 1.00 97.94 103 ALA A CA 1
ATOM 827 C C . ALA A 1 103 ? 10.390 -4.839 4.639 1.00 97.94 103 ALA A C 1
ATOM 829 O O . ALA A 1 103 ? 11.038 -5.504 5.444 1.00 97.94 103 ALA A O 1
ATOM 830 N N . THR A 1 104 ? 9.833 -5.374 3.552 1.00 96.81 104 THR A N 1
ATOM 831 C CA . THR A 1 104 ? 9.898 -6.797 3.190 1.00 96.81 104 THR A CA 1
ATOM 832 C C . THR A 1 104 ? 10.097 -6.993 1.683 1.00 96.81 104 THR A C 1
ATOM 834 O O . THR A 1 104 ? 10.032 -6.041 0.901 1.00 96.81 104 THR A O 1
ATOM 837 N N . GLN A 1 105 ? 10.292 -8.243 1.267 1.00 97.19 105 GLN A N 1
ATOM 838 C CA . GLN A 1 105 ? 10.349 -8.678 -0.124 1.00 97.19 105 GLN A CA 1
ATOM 839 C C . GLN A 1 105 ? 9.404 -9.866 -0.336 1.00 97.19 105 GLN A C 1
ATOM 841 O O . GLN A 1 105 ? 9.171 -10.648 0.581 1.00 97.19 105 GLN A O 1
ATOM 846 N N . TYR A 1 106 ? 8.869 -10.003 -1.552 1.00 96.62 106 TYR A N 1
ATOM 847 C CA . TYR A 1 106 ? 8.003 -11.131 -1.906 1.00 96.62 106 TYR A CA 1
ATOM 848 C C . TYR A 1 106 ? 8.765 -12.469 -1.873 1.00 96.62 106 TYR A C 1
ATOM 850 O O . TYR A 1 106 ? 8.340 -13.414 -1.218 1.00 96.62 106 TYR A O 1
ATOM 858 N N . ASN A 1 107 ? 9.930 -12.529 -2.525 1.00 94.69 107 ASN A N 1
ATOM 859 C CA . ASN A 1 107 ? 10.793 -13.709 -2.498 1.00 94.69 107 ASN A CA 1
ATOM 860 C C . ASN A 1 107 ? 11.712 -13.684 -1.275 1.00 94.69 107 ASN A C 1
ATOM 862 O O . ASN A 1 107 ? 12.352 -12.664 -0.999 1.00 94.69 107 ASN A O 1
ATOM 866 N N . ARG A 1 108 ? 11.837 -14.833 -0.602 1.00 94.62 108 ARG A N 1
ATOM 867 C CA . ARG A 1 108 ? 12.802 -15.039 0.490 1.00 94.62 108 ARG A CA 1
ATOM 868 C C . ARG A 1 108 ? 14.244 -15.058 -0.012 1.00 94.62 108 ARG A C 1
ATOM 870 O O . ARG A 1 108 ? 15.130 -14.525 0.645 1.00 94.62 108 ARG A O 1
ATOM 877 N N . GLU A 1 109 ? 14.465 -15.707 -1.148 1.00 94.62 109 GLU A N 1
ATOM 878 C CA . GLU A 1 109 ? 15.788 -15.971 -1.712 1.00 94.62 109 GLU A CA 1
ATOM 879 C C . GLU A 1 109 ? 15.955 -15.258 -3.055 1.00 94.62 109 GLU A C 1
ATOM 881 O O . GLU A 1 109 ? 14.977 -14.912 -3.722 1.00 94.62 109 GLU A O 1
ATOM 886 N N . ILE A 1 110 ? 17.210 -15.017 -3.432 1.00 93.56 110 ILE A N 1
ATOM 887 C CA . ILE A 1 110 ? 17.565 -14.451 -4.734 1.00 93.56 110 ILE A CA 1
ATOM 888 C C . ILE A 1 110 ? 17.582 -15.603 -5.752 1.00 93.56 110 ILE A C 1
ATOM 890 O O . ILE A 1 110 ? 18.320 -16.567 -5.533 1.00 93.56 110 ILE A O 1
ATOM 894 N N . PRO A 1 111 ? 16.801 -15.536 -6.846 1.00 90.75 111 PRO A N 1
ATOM 895 C CA . PRO A 1 111 ? 16.811 -16.576 -7.868 1.00 90.75 111 PRO A CA 1
ATOM 896 C C . PRO A 1 111 ? 18.073 -16.435 -8.729 1.00 90.75 111 PRO A C 1
ATOM 898 O O . PRO A 1 111 ? 18.149 -15.579 -9.601 1.00 90.75 111 PRO A O 1
ATOM 901 N N . ASN A 1 112 ? 19.095 -17.250 -8.460 1.00 90.44 112 ASN A N 1
ATOM 902 C CA . ASN A 1 112 ? 20.381 -17.163 -9.170 1.00 90.44 112 ASN A CA 1
ATOM 903 C C . ASN A 1 112 ? 20.349 -17.778 -10.583 1.00 90.44 112 ASN A C 1
ATOM 905 O O . ASN A 1 112 ? 21.252 -17.517 -11.373 1.00 90.44 112 ASN A O 1
ATOM 909 N N . GLU A 1 113 ? 19.347 -18.611 -10.881 1.00 91.44 113 GLU A N 1
ATOM 910 C CA . GLU A 1 113 ? 19.268 -19.413 -12.114 1.00 91.44 113 GLU A CA 1
ATOM 911 C C . GLU A 1 113 ? 18.162 -18.954 -13.082 1.00 91.44 113 GLU A C 1
ATOM 913 O O . GLU A 1 113 ? 18.060 -19.482 -14.187 1.00 91.44 113 GLU A O 1
ATOM 918 N N . GLU A 1 114 ? 17.352 -17.961 -12.703 1.00 78.56 114 GLU A N 1
ATOM 919 C CA . GLU A 1 114 ? 16.231 -17.456 -13.506 1.00 78.56 114 GLU A CA 1
ATOM 920 C C . GLU A 1 114 ? 16.515 -16.012 -13.959 1.00 78.56 114 GLU A C 1
ATOM 922 O O . GLU A 1 114 ? 16.811 -15.148 -13.129 1.00 78.56 114 GLU A O 1
ATOM 927 N N . ILE A 1 115 ? 16.426 -15.755 -15.273 1.00 56.91 115 ILE A N 1
ATOM 928 C CA . ILE A 1 115 ? 16.410 -14.416 -15.896 1.00 56.91 115 ILE A CA 1
ATOM 929 C C . ILE A 1 115 ? 15.193 -14.326 -16.809 1.00 56.91 115 ILE A C 1
ATOM 931 O O . ILE A 1 115 ? 15.036 -15.240 -17.651 1.00 56.91 115 ILE A O 1
#

pLDDT: mean 96.25, std 5.14, range [56.91, 98.75]

InterPro domains:
  IPR003762 L-arabinose isomerase [PTHR38464] (3-114)
  IPR009015 L-fucose isomerase, N-terminal/central domain superfamily [SSF53743] (3-113)
  IPR038583 L-arabinose isomerase, N-terminal domain superfamily [G3DSA:3.40.50.10940] (1-115)
  IPR055389 L-arabinose isomerase, N-terminal domain [PF02610] (6-115)